Protein AF-A0A9E4XFV3-F1 (afdb_monomer_lite)

pLDDT: mean 87.31, std 7.91, range [48.84, 96.0]

Sequence (113 aa):
MLDGDQIDRMGRPGINTIFIPDAFKNAFNEGEPEDDVEDFSVFLGALSGLLLPDILTVDTASTAGFLNGRQMADDVIDISLQVITGDPSAGDCVDANDVAFPGVFPYLASPHS

Secondary structure (DSSP, 8-state):
-BTTB-----SSTTIIIIIS-GGGHHHHHHS-GGGHHHHHHHHHGGGHHHH-S------TT----TTSS--TT--HHHHHHHHHH--TT---S--S-SSPPPSSSS-SPPPP-

Structure (mmCIF, N/CA/C/O backbone):
data_AF-A0A9E4XFV3-F1
#
_entry.id   AF-A0A9E4XFV3-F1
#
loop_
_atom_site.group_PDB
_atom_site.id
_atom_site.type_symbol
_atom_site.label_atom_id
_atom_site.label_alt_id
_atom_site.label_comp_id
_atom_site.label_asym_id
_atom_site.label_entity_id
_atom_site.label_seq_id
_atom_site.pdbx_PDB_ins_code
_atom_site.Cartn_x
_atom_site.Cartn_y
_atom_site.Cartn_z
_atom_site.occupancy
_atom_site.B_iso_or_equiv
_atom_site.auth_seq_id
_atom_site.auth_comp_id
_atom_site.auth_asym_id
_atom_site.auth_atom_id
_atom_site.pdbx_PDB_model_num
ATOM 1 N N . MET A 1 1 ? 12.579 -8.596 16.933 1.00 52.00 1 MET A N 1
ATOM 2 C CA . MET A 1 1 ? 12.347 -9.395 18.150 1.00 52.00 1 MET A CA 1
ATOM 3 C C . MET A 1 1 ? 13.580 -9.286 19.031 1.00 52.00 1 MET A C 1
ATOM 5 O O . MET A 1 1 ? 14.611 -9.851 18.689 1.00 52.00 1 MET A O 1
ATOM 9 N N . LEU A 1 2 ? 13.501 -8.497 20.098 1.00 48.84 2 LEU A N 1
ATOM 10 C CA . LEU A 1 2 ? 14.372 -8.643 21.265 1.00 48.84 2 LEU A CA 1
ATOM 11 C C . LEU A 1 2 ? 13.557 -9.502 22.235 1.00 48.84 2 LEU A C 1
ATOM 13 O O . LEU A 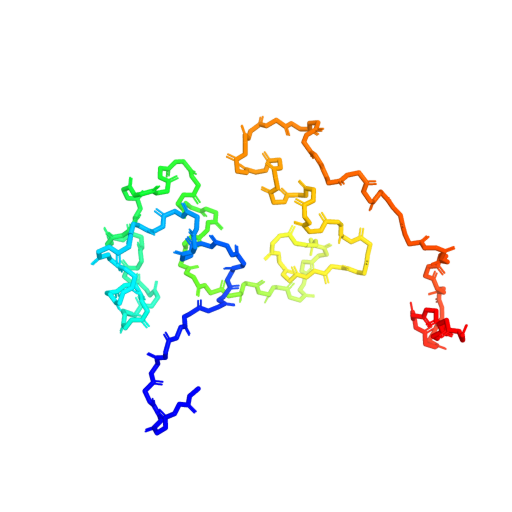1 2 ? 12.399 -9.191 22.471 1.00 48.84 2 LEU A O 1
ATOM 17 N N . ASP A 1 3 ? 14.106 -10.630 22.670 1.00 70.81 3 ASP A N 1
ATOM 18 C CA . ASP A 1 3 ? 13.523 -11.509 23.698 1.00 70.81 3 ASP A CA 1
ATOM 19 C C . ASP A 1 3 ? 12.104 -12.077 23.455 1.00 70.81 3 ASP A C 1
ATOM 21 O O . ASP A 1 3 ? 11.489 -12.612 24.370 1.00 70.81 3 ASP A O 1
ATOM 25 N N . GLY A 1 4 ? 11.619 -12.076 22.207 1.00 67.31 4 GLY A N 1
ATOM 26 C CA . GLY A 1 4 ? 10.322 -12.665 21.834 1.00 67.31 4 GLY A CA 1
ATOM 27 C C . GLY A 1 4 ? 9.139 -11.700 21.909 1.00 67.31 4 GLY A C 1
ATOM 28 O O . GLY A 1 4 ? 8.058 -12.053 21.447 1.00 67.31 4 GLY A O 1
ATOM 29 N N . ASP A 1 5 ? 9.367 -10.476 22.382 1.00 69.56 5 ASP A N 1
ATOM 30 C CA . ASP A 1 5 ? 8.362 -9.421 22.385 1.00 69.56 5 ASP A CA 1
ATOM 31 C C . ASP A 1 5 ? 8.191 -8.833 20.975 1.00 69.56 5 ASP A C 1
ATOM 33 O O . ASP A 1 5 ? 9.157 -8.607 20.220 1.00 69.56 5 ASP A O 1
ATOM 37 N N . GLN A 1 6 ? 6.933 -8.605 20.604 1.00 70.38 6 GLN A N 1
ATOM 38 C CA . GLN A 1 6 ? 6.555 -7.960 19.355 1.00 70.38 6 GLN A CA 1
ATOM 39 C C . GLN A 1 6 ? 6.877 -6.466 19.449 1.00 70.38 6 GLN A C 1
ATOM 41 O O . GLN A 1 6 ? 6.293 -5.737 20.239 1.00 70.38 6 GLN A O 1
ATOM 46 N N . ILE A 1 7 ? 7.860 -6.017 18.666 1.00 70.31 7 ILE A N 1
ATOM 47 C CA . ILE A 1 7 ? 8.337 -4.621 18.689 1.00 70.31 7 ILE A CA 1
ATOM 48 C C . ILE A 1 7 ? 7.574 -3.763 17.677 1.00 70.31 7 ILE A C 1
ATOM 50 O O . ILE A 1 7 ? 7.322 -2.585 17.922 1.00 70.31 7 ILE A O 1
ATOM 54 N N . ASP A 1 8 ? 7.251 -4.343 16.523 1.00 75.50 8 ASP A N 1
ATOM 55 C CA . ASP A 1 8 ? 6.560 -3.665 15.434 1.00 75.50 8 ASP A CA 1
ATOM 56 C C . ASP A 1 8 ? 5.827 -4.686 14.568 1.00 75.50 8 ASP A C 1
ATOM 58 O O . ASP A 1 8 ? 6.306 -5.817 14.393 1.00 75.50 8 ASP A O 1
ATOM 62 N N . ARG A 1 9 ? 4.694 -4.265 14.007 1.00 79.81 9 ARG A N 1
ATOM 63 C CA . ARG A 1 9 ? 3.986 -5.008 12.964 1.00 79.81 9 ARG A CA 1
ATOM 64 C C . ARG A 1 9 ? 4.325 -4.377 11.618 1.00 79.81 9 ARG A C 1
ATOM 66 O O . ARG A 1 9 ? 4.335 -3.161 11.467 1.00 79.81 9 ARG A O 1
ATOM 73 N N . MET A 1 10 ? 4.728 -5.220 10.669 1.00 76.94 10 MET A N 1
ATOM 74 C CA . MET A 1 10 ? 5.244 -4.795 9.362 1.00 76.94 10 MET A CA 1
ATOM 75 C C . MET A 1 10 ? 4.537 -5.533 8.217 1.00 76.94 10 MET A C 1
ATOM 77 O O . MET A 1 10 ? 5.161 -5.849 7.201 1.00 76.94 10 MET A O 1
ATOM 81 N N . GLY A 1 11 ? 3.252 -5.866 8.387 1.00 80.81 11 GLY A N 1
ATOM 82 C CA . GLY A 1 11 ? 2.473 -6.559 7.357 1.00 80.81 11 GLY A CA 1
ATOM 83 C C . GLY A 1 11 ? 2.286 -5.698 6.107 1.00 80.81 11 GLY A C 1
ATOM 84 O O . GLY A 1 11 ? 2.357 -6.199 4.981 1.00 80.81 11 GLY A O 1
ATOM 85 N N . ARG A 1 12 ? 2.109 -4.390 6.300 1.00 82.62 12 ARG A N 1
ATOM 86 C CA . ARG A 1 12 ? 1.913 -3.390 5.255 1.00 82.62 12 ARG A CA 1
ATOM 87 C C . ARG A 1 12 ? 2.763 -2.146 5.530 1.00 82.62 12 ARG A C 1
ATOM 89 O O . ARG A 1 12 ? 2.704 -1.572 6.619 1.00 82.62 12 ARG A O 1
ATOM 96 N N . PRO A 1 13 ? 3.540 -1.683 4.538 1.00 73.62 13 PRO A N 1
ATOM 97 C CA . PRO A 1 13 ? 4.371 -0.498 4.702 1.00 73.62 13 PRO A CA 1
ATOM 98 C C . PRO A 1 13 ? 3.556 0.745 5.081 1.00 73.62 13 PRO A C 1
ATOM 100 O O . PRO A 1 13 ? 2.495 1.002 4.518 1.00 73.62 13 PRO A O 1
ATOM 103 N N . GLY A 1 14 ? 4.083 1.549 6.007 1.00 73.19 14 GLY A N 1
ATOM 104 C CA . GLY A 1 14 ? 3.598 2.906 6.274 1.00 73.19 14 GLY A CA 1
ATOM 105 C C . GLY A 1 14 ? 2.352 3.033 7.157 1.00 73.19 14 GLY A C 1
ATOM 106 O O . GLY A 1 14 ? 2.051 4.155 7.555 1.00 73.19 14 GLY A O 1
ATOM 107 N N . ILE A 1 15 ? 1.665 1.947 7.539 1.00 79.75 15 ILE A N 1
ATOM 108 C CA . ILE A 1 15 ? 0.450 2.042 8.376 1.00 79.75 15 ILE A CA 1
ATOM 109 C C . ILE A 1 15 ? 0.751 2.687 9.729 1.00 79.75 15 ILE A C 1
ATOM 111 O O . ILE A 1 15 ? 0.228 3.760 10.041 1.00 79.75 15 ILE A O 1
ATOM 115 N N . ASN A 1 16 ? 1.637 2.055 10.503 1.00 74.88 16 ASN A N 1
ATOM 116 C CA . ASN A 1 16 ? 1.987 2.490 11.853 1.00 74.88 16 ASN A CA 1
ATOM 117 C C . ASN A 1 16 ? 2.618 3.896 11.870 1.00 74.88 16 ASN A C 1
ATOM 119 O O . ASN A 1 16 ? 2.453 4.672 12.805 1.00 74.88 16 ASN A O 1
ATOM 123 N N . THR A 1 17 ? 3.346 4.260 10.812 1.00 78.44 17 THR A N 1
ATOM 124 C CA . THR A 1 17 ? 4.059 5.542 10.754 1.00 78.44 17 THR A CA 1
ATOM 125 C C . THR A 1 17 ? 3.170 6.709 10.328 1.00 78.44 17 THR A C 1
ATOM 127 O O . THR A 1 17 ? 3.368 7.815 10.826 1.00 78.44 17 THR A O 1
ATOM 130 N N . ILE A 1 18 ? 2.231 6.487 9.403 1.00 82.44 18 ILE A N 1
ATOM 131 C CA . ILE A 1 18 ? 1.473 7.562 8.741 1.00 82.44 18 ILE A CA 1
ATOM 132 C C . ILE A 1 18 ? 0.103 7.760 9.388 1.00 82.44 18 ILE A C 1
ATOM 134 O O . ILE A 1 18 ? -0.333 8.897 9.559 1.00 82.44 18 ILE A O 1
ATOM 138 N N . PHE A 1 19 ? -0.576 6.665 9.736 1.00 88.38 19 PHE A N 1
ATOM 139 C CA . PHE A 1 19 ? -1.980 6.708 10.142 1.00 88.38 19 PHE A CA 1
ATOM 140 C C . PHE A 1 19 ? -2.171 6.579 11.647 1.00 88.38 19 PHE A C 1
ATOM 142 O O . PHE A 1 19 ? -3.096 7.176 12.192 1.00 88.38 19 PHE A O 1
ATOM 149 N N . ILE A 1 20 ? -1.307 5.827 12.329 1.00 92.06 20 ILE A N 1
ATOM 150 C CA . ILE A 1 20 ? -1.443 5.591 13.767 1.00 92.06 20 ILE A CA 1
ATOM 151 C C . ILE A 1 20 ? -0.808 6.755 14.544 1.00 92.06 20 ILE A C 1
ATOM 153 O O . ILE A 1 20 ? 0.398 6.994 14.419 1.00 92.06 20 ILE A O 1
ATOM 157 N N . PRO A 1 21 ? -1.578 7.500 15.362 1.00 93.44 21 PRO A N 1
ATOM 158 C CA . PRO A 1 21 ? -1.013 8.584 16.158 1.00 93.44 21 PRO A CA 1
ATOM 159 C C . PRO A 1 21 ? 0.003 8.056 17.176 1.00 93.44 21 PRO A C 1
ATOM 161 O O . PRO A 1 21 ? -0.168 6.962 17.710 1.00 93.44 21 PRO A O 1
ATOM 164 N N . ASP A 1 22 ? 1.012 8.863 17.521 1.00 91.81 22 ASP A N 1
ATOM 165 C CA . ASP A 1 22 ? 2.120 8.454 18.404 1.00 91.81 22 ASP A CA 1
ATOM 166 C C . ASP A 1 22 ? 1.666 7.802 19.719 1.00 91.81 22 ASP A C 1
ATOM 168 O O . ASP A 1 22 ? 2.267 6.830 20.169 1.00 91.81 22 ASP A O 1
ATOM 172 N N . ALA A 1 23 ? 0.574 8.296 20.311 1.00 94.06 23 ALA A N 1
ATOM 173 C CA . ALA A 1 23 ? 0.013 7.767 21.555 1.00 94.06 23 ALA A CA 1
ATOM 174 C C . ALA A 1 23 ? -0.520 6.325 21.443 1.00 94.06 23 ALA A C 1
ATOM 176 O O . ALA A 1 23 ? -0.675 5.660 22.464 1.00 94.06 23 ALA A O 1
ATOM 177 N N . PHE A 1 24 ? -0.798 5.849 20.228 1.00 93.44 24 PHE A N 1
ATOM 178 C CA . PHE A 1 24 ? -1.396 4.543 19.953 1.00 93.44 24 PHE A CA 1
ATOM 179 C C . PHE A 1 24 ? -0.428 3.563 19.281 1.00 93.44 24 PHE A C 1
ATOM 181 O O . PHE A 1 24 ? -0.794 2.409 19.091 1.00 93.44 24 PHE A O 1
ATOM 188 N N . LYS A 1 25 ? 0.810 3.971 18.970 1.00 90.25 25 LYS A N 1
ATOM 189 C CA . LYS A 1 25 ? 1.794 3.107 18.291 1.00 90.25 25 LYS A CA 1
ATOM 190 C C . LYS A 1 25 ? 2.132 1.847 19.079 1.00 90.25 25 LYS A C 1
ATOM 192 O O . LYS A 1 25 ? 2.205 0.778 18.494 1.00 90.25 25 LYS A O 1
ATOM 197 N N . ASN A 1 26 ? 2.287 1.949 20.400 1.00 90.31 26 ASN A N 1
ATOM 198 C CA . ASN A 1 26 ? 2.542 0.768 21.232 1.00 90.31 26 ASN A CA 1
ATOM 199 C C . ASN A 1 26 ? 1.330 -0.169 21.249 1.00 90.31 26 ASN A C 1
ATOM 201 O O . ASN A 1 26 ? 1.495 -1.365 21.064 1.00 90.31 26 ASN A O 1
ATOM 205 N N . ALA A 1 27 ? 0.115 0.377 21.392 1.00 91.88 27 ALA A N 1
ATOM 206 C CA . ALA A 1 27 ? -1.111 -0.421 21.364 1.00 91.88 27 ALA A CA 1
ATOM 207 C C . ALA A 1 27 ? -1.292 -1.127 20.012 1.00 91.88 27 ALA A C 1
ATOM 209 O O . ALA A 1 27 ? -1.626 -2.304 19.976 1.00 91.88 27 ALA A O 1
ATOM 210 N N . PHE A 1 28 ? -1.007 -0.433 18.907 1.00 91.56 28 PHE A N 1
ATOM 211 C CA . PHE A 1 28 ? -0.994 -1.032 17.577 1.00 91.56 28 PHE A CA 1
ATOM 212 C C . PHE A 1 28 ? 0.081 -2.118 17.475 1.00 91.56 28 PHE A C 1
ATOM 214 O O . PHE A 1 28 ? -0.195 -3.208 17.003 1.00 91.56 28 PHE A O 1
ATOM 221 N N . ASN A 1 29 ? 1.301 -1.867 17.948 1.00 89.12 29 ASN A N 1
ATOM 222 C CA . ASN A 1 29 ? 2.399 -2.826 17.836 1.00 89.12 29 ASN A CA 1
ATOM 223 C C . ASN A 1 29 ? 2.224 -4.068 18.711 1.00 89.12 29 ASN A C 1
ATOM 225 O O . ASN A 1 29 ? 2.724 -5.123 18.333 1.00 89.12 29 ASN A O 1
ATOM 229 N N . GLU A 1 30 ? 1.535 -3.957 19.843 1.00 89.44 30 GLU A N 1
ATOM 230 C CA . GLU A 1 30 ? 1.304 -5.049 20.797 1.00 89.44 30 GLU A CA 1
ATOM 231 C C . GLU A 1 30 ? -0.016 -5.801 20.545 1.00 89.44 30 GLU A C 1
ATOM 233 O O . GLU A 1 30 ? -0.181 -6.909 21.050 1.00 89.44 30 GLU A O 1
ATOM 238 N N . GLY A 1 31 ? -0.946 -5.222 19.778 1.00 89.25 31 GLY A N 1
ATOM 239 C CA . GLY A 1 31 ? -2.262 -5.798 19.495 1.00 89.25 31 GLY A CA 1
ATOM 240 C C . GLY A 1 31 ? -2.251 -6.947 18.481 1.00 89.25 31 GLY A C 1
ATOM 241 O O . GLY A 1 31 ? -1.371 -7.053 17.614 1.00 89.25 31 GLY A O 1
ATOM 242 N N . GLU A 1 32 ? -3.281 -7.789 18.553 1.00 90.81 32 GLU A N 1
ATOM 243 C CA . GLU A 1 32 ? -3.512 -8.865 17.589 1.00 90.81 32 GLU A CA 1
ATOM 244 C C . GLU A 1 32 ? -4.058 -8.287 16.271 1.00 90.81 32 GLU A C 1
ATOM 246 O O . GLU A 1 32 ? -4.983 -7.474 16.296 1.00 90.81 32 GLU A O 1
ATOM 251 N N . PRO A 1 33 ? -3.525 -8.678 15.096 1.00 91.12 33 PRO A N 1
ATOM 252 C CA . PRO A 1 33 ? -3.991 -8.133 13.820 1.00 91.12 33 PRO A CA 1
ATOM 253 C C . PRO A 1 33 ? -5.489 -8.321 13.559 1.00 91.12 33 PRO A C 1
ATOM 255 O O . PRO A 1 33 ? -6.084 -7.521 12.847 1.00 91.12 33 PRO A O 1
ATOM 258 N N . GLU A 1 34 ? -6.115 -9.364 14.113 1.00 92.50 34 GLU A N 1
ATOM 259 C CA . GLU A 1 34 ? -7.553 -9.608 13.932 1.00 92.50 34 GLU A CA 1
ATOM 260 C C . GLU A 1 34 ? -8.445 -8.496 14.507 1.00 92.50 34 GLU A C 1
ATOM 262 O O . GLU A 1 34 ? -9.510 -8.233 13.944 1.00 92.50 34 GLU A O 1
ATOM 267 N N . ASP A 1 35 ? -7.968 -7.786 15.532 1.00 94.69 35 ASP A N 1
ATOM 268 C CA . ASP A 1 35 ? -8.696 -6.706 16.205 1.00 94.69 35 ASP A CA 1
ATOM 269 C C . ASP A 1 35 ? -8.482 -5.336 15.531 1.00 94.69 35 ASP A C 1
ATOM 271 O O . ASP A 1 35 ? -9.152 -4.353 15.849 1.00 94.69 35 ASP A O 1
ATOM 275 N N . ASP A 1 36 ? -7.600 -5.247 14.529 1.00 94.06 36 ASP A N 1
ATOM 276 C CA . ASP A 1 36 ? -7.181 -3.972 13.938 1.00 94.06 36 ASP A CA 1
ATOM 277 C C . ASP A 1 36 ? -8.334 -3.129 13.398 1.00 94.06 36 ASP A C 1
ATOM 279 O O . ASP A 1 36 ? -8.359 -1.902 13.531 1.00 94.06 36 ASP A O 1
ATOM 283 N N . VAL A 1 37 ? -9.283 -3.790 12.735 1.00 94.50 37 VAL A N 1
ATOM 284 C CA . VAL A 1 37 ? -10.444 -3.122 12.142 1.00 94.50 37 VAL A CA 1
ATOM 285 C C . VAL A 1 37 ? -11.324 -2.519 13.235 1.00 94.50 37 VAL A C 1
ATOM 287 O O . VAL A 1 37 ? -11.861 -1.427 13.043 1.00 94.50 37 VAL A O 1
ATOM 290 N N . GLU A 1 38 ? -11.461 -3.200 14.370 1.00 96.00 38 GLU A N 1
ATOM 291 C CA . GLU A 1 38 ? -12.218 -2.698 15.515 1.00 96.00 38 GLU A CA 1
ATOM 292 C C . GLU A 1 38 ? -11.492 -1.515 16.166 1.00 96.00 38 GLU A C 1
ATOM 294 O O . GLU A 1 38 ? -12.083 -0.444 16.328 1.00 96.00 38 GLU A O 1
ATOM 299 N N . ASP A 1 39 ? -10.196 -1.667 16.432 1.00 94.81 39 ASP A N 1
ATOM 300 C CA . ASP A 1 39 ? -9.441 -0.739 17.274 1.00 94.81 39 ASP A CA 1
ATOM 301 C C . ASP A 1 39 ? -8.911 0.498 16.534 1.00 94.81 39 ASP A C 1
ATOM 303 O O . ASP A 1 39 ? -8.825 1.590 17.108 1.00 94.81 39 ASP A O 1
ATOM 307 N N . PHE A 1 40 ? -8.560 0.369 15.249 1.00 94.75 40 PHE A N 1
ATOM 308 C CA . PHE A 1 40 ? -7.780 1.387 14.532 1.00 94.75 40 PHE A CA 1
ATOM 309 C C . PHE A 1 40 ? -8.423 1.906 13.241 1.00 94.75 40 PHE A C 1
ATOM 311 O O . PHE A 1 40 ? -7.922 2.878 12.666 1.00 94.75 40 PHE A O 1
ATOM 318 N N . SER A 1 41 ? -9.559 1.355 12.789 1.00 94.75 41 SER A N 1
ATOM 319 C CA . SER A 1 41 ? -10.237 1.829 11.563 1.00 94.75 41 SER A CA 1
ATOM 320 C C . SER A 1 41 ? -10.599 3.319 11.599 1.00 94.75 41 SER A C 1
ATOM 322 O O . SER A 1 41 ? -10.599 3.977 10.554 1.00 94.75 41 SER A O 1
ATOM 324 N N . VAL A 1 42 ? -10.823 3.880 12.793 1.00 94.19 42 VAL A N 1
ATOM 325 C CA . VAL A 1 42 ? -11.093 5.310 13.008 1.00 94.19 42 VAL A CA 1
ATOM 326 C C . VAL A 1 42 ? -9.974 6.218 12.485 1.00 94.19 42 VAL A C 1
ATOM 328 O O . VAL A 1 42 ? -10.255 7.324 12.025 1.00 94.19 42 VAL A O 1
ATOM 331 N N . PHE A 1 43 ? -8.721 5.755 12.501 1.00 93.12 43 PHE A N 1
ATOM 332 C CA . PHE A 1 43 ? -7.573 6.532 12.031 1.00 93.12 43 PHE A CA 1
ATOM 333 C C . PHE A 1 43 ? -7.353 6.421 10.516 1.00 93.12 43 PHE A C 1
ATOM 335 O O . PHE A 1 43 ? -6.754 7.308 9.914 1.00 93.12 43 PHE A O 1
ATOM 342 N N . LEU A 1 44 ? -7.856 5.352 9.890 1.00 91.31 44 LEU A N 1
ATOM 343 C CA . LEU A 1 44 ? -7.652 5.062 8.467 1.00 91.31 44 LEU A CA 1
ATOM 344 C C . LEU A 1 44 ? -8.847 5.455 7.586 1.00 91.31 44 LEU A C 1
ATOM 346 O O . LEU A 1 44 ? -8.700 5.632 6.374 1.00 91.31 44 LEU A O 1
ATOM 350 N N . GLY A 1 45 ? -10.045 5.571 8.163 1.00 90.69 45 GLY A N 1
ATOM 351 C CA . GLY A 1 45 ? -11.259 5.930 7.434 1.00 90.69 45 GLY A CA 1
ATOM 352 C C . GLY A 1 45 ? -11.532 4.980 6.264 1.00 90.69 45 GLY A C 1
ATOM 353 O O . GLY A 1 45 ? -11.649 3.766 6.444 1.00 90.69 45 GLY A O 1
ATOM 354 N N . ALA A 1 46 ? -11.619 5.528 5.048 1.00 89.25 46 ALA A N 1
ATOM 355 C CA . ALA A 1 46 ? -11.913 4.763 3.832 1.00 89.25 46 ALA A CA 1
ATOM 356 C C . ALA A 1 46 ? -10.827 3.733 3.466 1.00 89.25 46 ALA A C 1
ATOM 358 O O . ALA A 1 46 ? -11.117 2.774 2.756 1.00 89.25 46 ALA A O 1
ATOM 359 N N . LEU A 1 47 ? -9.598 3.903 3.965 1.00 88.88 47 LEU A N 1
ATOM 360 C CA . LEU A 1 47 ? -8.487 2.989 3.695 1.00 88.88 47 LEU A CA 1
ATOM 361 C C . LEU A 1 47 ? -8.480 1.763 4.618 1.00 88.88 47 LEU A C 1
ATOM 363 O O . LEU A 1 47 ? -7.713 0.833 4.380 1.00 88.88 47 LEU A O 1
ATOM 367 N N . SER A 1 48 ? -9.336 1.726 5.645 1.00 91.94 48 SER A N 1
ATOM 368 C CA . SER A 1 48 ? -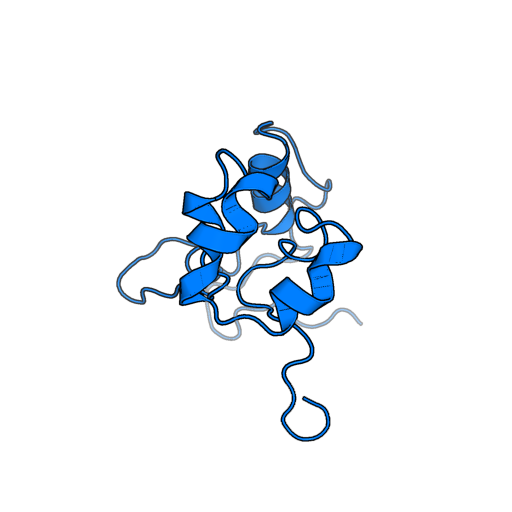9.384 0.635 6.632 1.00 91.94 48 SER A CA 1
ATOM 369 C C . SER A 1 48 ? -9.555 -0.744 5.989 1.00 91.94 48 SER A C 1
ATOM 371 O O . SER A 1 48 ? -8.770 -1.637 6.271 1.00 91.94 48 SER A O 1
ATOM 373 N N . GLY A 1 49 ? -10.499 -0.910 5.058 1.00 89.06 49 GLY A N 1
ATOM 374 C CA . GLY A 1 49 ? -10.725 -2.193 4.376 1.00 89.06 49 GLY A CA 1
ATOM 375 C C . GLY A 1 49 ? -9.616 -2.608 3.402 1.00 89.06 49 GLY A C 1
ATOM 376 O O . GLY A 1 49 ? -9.605 -3.746 2.940 1.00 89.06 49 GLY A O 1
ATOM 377 N N . LEU A 1 50 ? -8.702 -1.693 3.067 1.00 87.06 50 LEU A N 1
ATOM 378 C CA . LEU A 1 50 ? -7.547 -1.978 2.221 1.00 87.06 50 LEU A CA 1
ATOM 379 C C . LEU A 1 50 ? -6.300 -2.289 3.048 1.00 87.06 50 LEU A C 1
ATOM 381 O O . LEU A 1 50 ? -5.492 -3.114 2.632 1.00 87.06 50 LEU A O 1
ATOM 385 N N .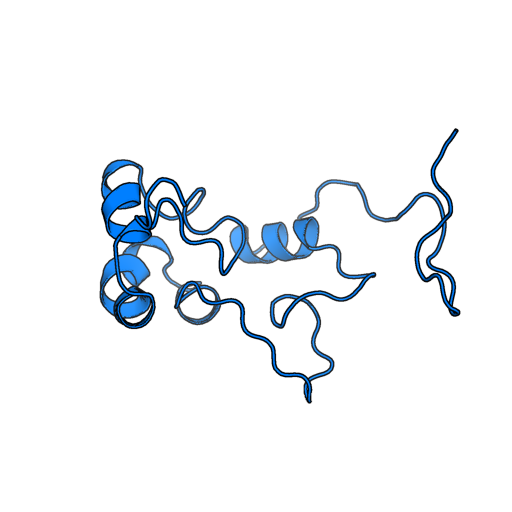 LEU A 1 51 ? -6.123 -1.590 4.168 1.00 87.94 51 LEU A N 1
ATOM 386 C CA . LEU A 1 51 ? -4.893 -1.580 4.952 1.00 87.94 51 LEU A CA 1
ATOM 387 C C . LEU A 1 51 ? -4.990 -2.394 6.250 1.00 87.94 51 LEU A C 1
ATOM 389 O O . LEU A 1 51 ? -3.953 -2.730 6.799 1.00 87.94 51 LEU A O 1
ATOM 393 N N . LEU A 1 52 ? -6.185 -2.749 6.726 1.00 91.38 52 LEU A N 1
ATOM 394 C CA . LEU A 1 52 ? -6.371 -3.585 7.916 1.00 91.38 52 LEU A CA 1
ATOM 395 C C . LEU A 1 52 ? -6.989 -4.944 7.533 1.00 91.38 52 LEU A C 1
ATOM 397 O O . LEU A 1 52 ? -7.801 -5.000 6.604 1.00 91.38 52 LEU A O 1
ATOM 401 N N . PRO A 1 53 ? -6.639 -6.040 8.228 1.00 91.88 53 PRO A N 1
ATOM 402 C CA . PRO A 1 53 ? -5.626 -6.118 9.285 1.00 91.88 53 PRO A CA 1
ATOM 403 C C . PRO A 1 53 ? -4.205 -5.904 8.737 1.00 91.88 53 PRO A C 1
ATOM 405 O O . PRO A 1 53 ? -3.972 -6.081 7.533 1.00 91.88 53 PRO A O 1
ATOM 408 N N . ASP A 1 54 ? -3.257 -5.523 9.598 1.00 88.69 54 ASP A N 1
ATOM 409 C CA . ASP A 1 54 ? -1.845 -5.344 9.232 1.00 88.69 54 ASP A CA 1
ATOM 410 C C . ASP A 1 54 ? -1.143 -6.696 9.011 1.00 88.69 54 ASP A C 1
ATOM 412 O O . ASP A 1 54 ? -0.251 -7.130 9.739 1.00 88.69 54 ASP A O 1
ATOM 416 N N . ILE A 1 55 ? -1.591 -7.398 7.972 1.00 86.81 55 ILE A N 1
ATOM 417 C CA . ILE A 1 55 ? -1.103 -8.698 7.534 1.00 86.81 55 ILE A CA 1
ATOM 418 C C . ILE A 1 55 ? -0.745 -8.593 6.056 1.00 86.81 55 ILE A C 1
ATOM 420 O O . ILE A 1 55 ? -1.557 -8.171 5.221 1.00 86.81 55 ILE A O 1
ATOM 424 N N . LEU A 1 56 ? 0.464 -9.047 5.716 1.00 84.06 56 LEU A N 1
ATOM 425 C CA . LEU A 1 56 ? 0.865 -9.202 4.325 1.00 84.06 56 LEU A CA 1
ATOM 426 C C . LEU A 1 56 ? -0.028 -10.256 3.662 1.00 84.06 56 LEU A C 1
ATOM 428 O O . LEU A 1 56 ? 0.054 -11.445 3.967 1.00 84.06 56 LEU A O 1
ATOM 432 N N . THR A 1 57 ? -0.879 -9.815 2.742 1.00 83.06 57 THR A N 1
ATOM 433 C CA . THR A 1 57 ? -1.754 -10.711 1.987 1.00 83.06 57 THR A CA 1
ATOM 434 C C . THR A 1 57 ? -1.000 -11.236 0.771 1.00 83.06 57 THR A C 1
ATOM 436 O O . THR A 1 57 ? -0.483 -10.452 -0.023 1.00 83.06 57 THR A O 1
ATOM 439 N N . VAL A 1 58 ? -0.921 -12.561 0.636 1.00 86.12 58 VAL A N 1
ATOM 440 C CA . VAL A 1 58 ? -0.343 -13.219 -0.542 1.00 86.12 58 VAL A CA 1
ATOM 441 C C . VAL A 1 58 ? -1.268 -14.339 -0.995 1.00 86.12 58 VAL A C 1
ATOM 443 O O . VAL A 1 58 ? -1.354 -15.395 -0.374 1.00 86.12 58 VAL A O 1
ATOM 446 N N . ASP A 1 59 ? -1.926 -14.107 -2.117 1.00 89.31 59 ASP A N 1
ATOM 447 C CA . ASP A 1 59 ? -2.632 -15.097 -2.908 1.00 89.31 59 ASP A CA 1
ATOM 448 C C . ASP A 1 59 ? -1.770 -15.452 -4.121 1.00 89.31 59 ASP A C 1
ATOM 450 O O . ASP A 1 59 ? -1.581 -14.642 -5.030 1.00 89.31 59 ASP A O 1
ATOM 454 N N . THR A 1 60 ? -1.240 -16.674 -4.132 1.00 88.75 60 THR A N 1
ATOM 455 C CA . THR A 1 60 ? -0.370 -17.182 -5.201 1.00 88.75 60 THR A CA 1
ATOM 456 C C . THR A 1 60 ? -1.130 -17.572 -6.469 1.00 88.75 60 THR A C 1
ATOM 458 O O . THR A 1 60 ? -0.499 -17.810 -7.500 1.00 88.75 60 THR A O 1
ATOM 461 N N . ALA A 1 61 ? -2.464 -17.638 -6.420 1.00 92.44 61 ALA A N 1
ATOM 462 C CA . ALA A 1 61 ? -3.311 -17.817 -7.596 1.00 92.44 61 ALA A CA 1
ATOM 463 C C . ALA A 1 61 ? -3.657 -16.479 -8.271 1.00 92.44 61 ALA A C 1
ATOM 465 O O . ALA A 1 61 ? -4.052 -16.461 -9.439 1.00 92.44 61 ALA A O 1
ATOM 466 N N . SER A 1 62 ? -3.493 -15.364 -7.556 1.00 89.12 62 SER A N 1
ATOM 467 C CA . SER A 1 62 ? -3.700 -14.020 -8.079 1.00 89.12 62 SER A CA 1
ATOM 468 C C . SER A 1 62 ? -2.420 -13.483 -8.714 1.00 89.12 62 SER A C 1
ATOM 470 O O . SER A 1 62 ? -1.354 -13.464 -8.105 1.00 89.12 62 SER A O 1
ATOM 472 N N . THR A 1 63 ? -2.529 -12.984 -9.944 1.00 85.06 63 THR A N 1
ATOM 473 C CA . THR A 1 63 ? -1.440 -12.255 -10.611 1.00 85.06 63 THR A CA 1
ATOM 474 C C . THR A 1 63 ? -1.421 -10.773 -10.236 1.00 85.06 63 THR A C 1
ATOM 476 O O . THR A 1 63 ? -0.745 -9.994 -10.905 1.00 85.06 63 THR A O 1
ATOM 479 N N . ALA A 1 64 ? -2.196 -10.348 -9.233 1.00 84.81 64 ALA A N 1
ATOM 480 C CA . ALA A 1 64 ? -2.142 -8.980 -8.732 1.00 84.81 64 ALA A CA 1
ATOM 481 C C . ALA A 1 64 ? -0.759 -8.698 -8.126 1.00 84.81 64 ALA A C 1
ATOM 483 O O . ALA A 1 64 ? -0.196 -9.553 -7.441 1.00 84.81 64 ALA A O 1
ATOM 484 N N . GLY A 1 65 ? -0.213 -7.515 -8.404 1.00 86.69 65 GLY A N 1
ATOM 485 C CA . GLY A 1 65 ? 0.969 -6.999 -7.721 1.00 86.69 65 GLY A CA 1
ATOM 486 C C . GLY A 1 65 ? 0.624 -6.468 -6.336 1.00 86.69 65 GLY A C 1
ATOM 487 O O . GLY A 1 65 ? -0.349 -6.902 -5.717 1.00 86.69 65 GLY A O 1
ATOM 488 N N . PHE A 1 66 ? 1.402 -5.512 -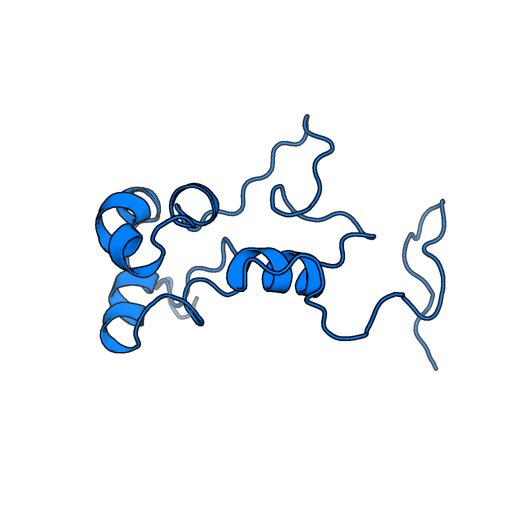5.849 1.00 86.94 66 PHE A N 1
ATOM 489 C CA . PHE A 1 66 ? 1.096 -4.777 -4.626 1.00 86.94 66 PHE A CA 1
ATOM 490 C C . PHE A 1 66 ?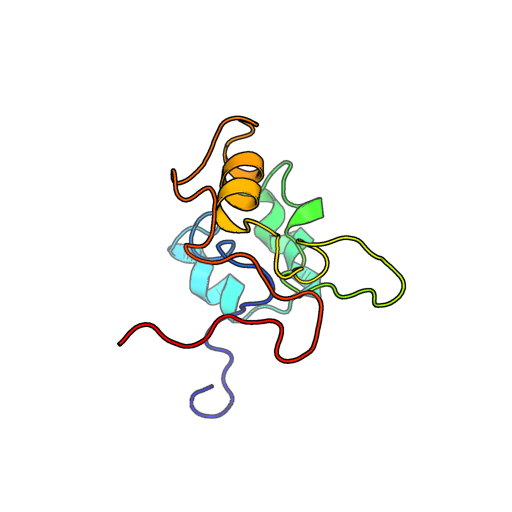 -0.374 -4.316 -4.629 1.00 86.94 66 PHE A C 1
ATOM 492 O O . PHE A 1 66 ? -0.857 -3.747 -5.603 1.00 86.94 66 PHE A O 1
ATOM 499 N N . LEU A 1 67 ? -1.185 -4.600 -3.608 1.00 84.50 67 LEU A N 1
ATOM 500 C CA . LEU A 1 67 ? -0.873 -5.028 -2.235 1.00 84.50 67 LEU A CA 1
ATOM 501 C C . LEU A 1 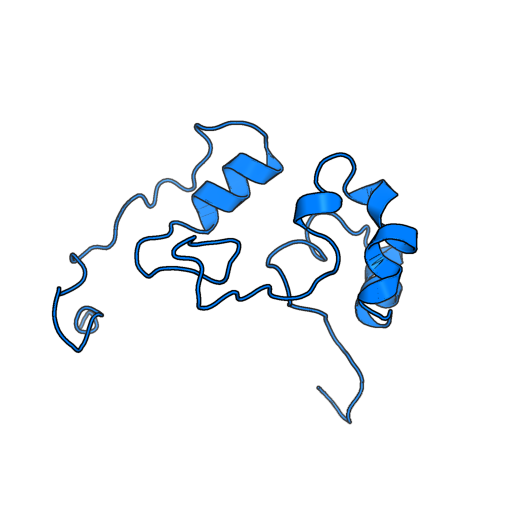67 ? -0.874 -6.556 -1.982 1.00 84.50 67 LEU A C 1
ATOM 503 O O . LEU A 1 67 ? -0.760 -6.981 -0.833 1.00 84.50 67 LEU A O 1
ATOM 507 N N . ASN A 1 68 ? -0.995 -7.388 -3.022 1.00 85.94 68 ASN A N 1
ATOM 508 C CA . ASN A 1 68 ? -0.897 -8.851 -2.949 1.00 85.94 68 ASN A CA 1
ATOM 509 C C . ASN A 1 68 ? 0.571 -9.322 -3.060 1.00 85.94 68 ASN A C 1
ATOM 511 O O . ASN A 1 68 ? 0.965 -10.004 -4.007 1.00 85.94 68 ASN A O 1
ATOM 515 N N . GLY A 1 69 ? 1.420 -8.891 -2.126 1.00 84.06 69 GLY A N 1
ATOM 516 C CA . GLY A 1 69 ? 2.877 -8.964 -2.278 1.00 84.06 69 GLY A CA 1
ATOM 517 C C . GLY A 1 69 ? 3.417 -7.802 -3.119 1.00 84.06 69 GLY A C 1
ATOM 518 O O . GLY A 1 69 ? 2.989 -6.670 -2.928 1.00 84.06 69 GLY A O 1
ATOM 519 N N . ARG A 1 70 ? 4.392 -8.053 -4.004 1.00 88.00 70 ARG A N 1
ATOM 520 C CA . ARG A 1 70 ? 4.857 -7.091 -5.025 1.00 88.00 70 ARG A CA 1
ATOM 521 C C . ARG A 1 70 ? 5.498 -7.812 -6.212 1.00 88.00 70 ARG A C 1
ATOM 523 O O . ARG A 1 70 ? 6.225 -8.790 -6.018 1.00 88.00 70 ARG A O 1
ATOM 530 N N . GLN A 1 71 ? 5.267 -7.319 -7.420 1.00 87.00 71 GLN A N 1
ATOM 531 C CA . GLN A 1 71 ? 6.006 -7.689 -8.624 1.00 87.00 71 GLN A CA 1
ATOM 532 C C . GLN A 1 71 ? 7.294 -6.871 -8.729 1.00 87.00 71 GLN A C 1
ATOM 534 O O . GLN A 1 71 ? 7.470 -5.861 -8.055 1.00 87.00 71 GLN A O 1
ATOM 539 N N . MET A 1 72 ? 8.218 -7.305 -9.590 1.00 87.06 72 MET A N 1
ATOM 540 C CA . MET A 1 72 ? 9.482 -6.582 -9.792 1.00 87.06 72 MET A CA 1
ATOM 541 C C . MET A 1 72 ? 9.268 -5.190 -10.393 1.00 87.06 72 MET A C 1
ATOM 543 O O . MET A 1 72 ? 10.032 -4.285 -10.092 1.00 87.06 72 MET A O 1
ATOM 547 N N . ALA A 1 73 ? 8.241 -5.039 -11.231 1.00 88.19 73 ALA A N 1
ATOM 548 C CA . ALA A 1 73 ? 7.909 -3.788 -11.905 1.00 88.19 73 ALA A CA 1
ATOM 549 C C . ALA A 1 73 ? 6.922 -2.907 -11.119 1.00 88.19 73 ALA A C 1
ATOM 551 O O . ALA A 1 73 ? 6.536 -1.861 -11.628 1.00 88.19 73 ALA A O 1
ATOM 552 N N . ASP A 1 74 ? 6.491 -3.324 -9.923 1.00 90.50 74 ASP A N 1
ATOM 553 C CA . ASP A 1 74 ? 5.593 -2.504 -9.112 1.00 90.50 74 ASP A CA 1
ATOM 554 C C . ASP A 1 74 ? 6.370 -1.331 -8.511 1.00 90.50 74 ASP A C 1
ATOM 556 O O . ASP A 1 74 ? 7.252 -1.529 -7.669 1.00 90.50 74 ASP A O 1
ATOM 560 N N . ASP A 1 75 ? 5.988 -0.114 -8.887 1.00 91.38 75 ASP A N 1
ATOM 561 C CA . ASP A 1 75 ? 6.420 1.091 -8.191 1.00 91.38 75 ASP A CA 1
ATOM 562 C C . ASP A 1 75 ? 5.601 1.269 -6.908 1.00 91.38 75 ASP A C 1
ATOM 564 O O . ASP A 1 75 ? 4.541 1.898 -6.867 1.00 91.38 75 ASP A O 1
ATOM 568 N N . VAL A 1 76 ? 6.060 0.617 -5.840 1.00 89.88 76 VAL A N 1
ATOM 569 C CA . VAL A 1 76 ? 5.341 0.598 -4.562 1.00 89.88 76 VAL A CA 1
ATOM 570 C C . VAL A 1 76 ? 5.221 1.984 -3.931 1.00 89.88 76 VAL A C 1
ATOM 572 O O . VAL A 1 76 ? 4.289 2.193 -3.153 1.00 89.88 76 VAL A O 1
ATOM 575 N N . ILE A 1 77 ? 6.136 2.912 -4.229 1.00 89.62 77 ILE A N 1
ATOM 576 C CA . ILE A 1 77 ? 6.106 4.261 -3.661 1.00 89.62 77 ILE A CA 1
ATOM 577 C C . ILE A 1 77 ? 5.021 5.073 -4.355 1.00 89.62 77 ILE A C 1
ATOM 579 O O . ILE A 1 77 ? 4.149 5.599 -3.661 1.00 89.62 77 ILE A O 1
ATOM 583 N N . ASP A 1 78 ? 4.992 5.073 -5.686 1.00 92.38 78 ASP A N 1
ATOM 584 C CA . ASP A 1 78 ? 3.942 5.731 -6.463 1.00 92.38 78 ASP A CA 1
ATOM 585 C C . ASP A 1 78 ? 2.561 5.162 -6.130 1.00 92.38 78 ASP A C 1
ATOM 587 O O . ASP A 1 78 ? 1.646 5.909 -5.779 1.00 92.38 78 ASP A O 1
ATOM 591 N N . ILE A 1 79 ? 2.412 3.830 -6.125 1.00 90.25 79 ILE A N 1
ATOM 592 C CA . ILE A 1 79 ? 1.141 3.182 -5.765 1.00 90.25 79 ILE A CA 1
ATOM 593 C C . ILE A 1 79 ? 0.701 3.600 -4.352 1.00 90.25 79 ILE A C 1
ATOM 595 O O . ILE A 1 79 ? -0.471 3.916 -4.133 1.00 90.25 79 ILE A O 1
ATOM 599 N N . SER A 1 80 ? 1.623 3.639 -3.383 1.00 88.56 80 SER A N 1
ATOM 600 C CA . SER A 1 80 ? 1.300 4.045 -2.009 1.00 88.56 80 SER A CA 1
ATOM 601 C C . SER A 1 80 ? 0.913 5.521 -1.926 1.00 88.56 80 SER A C 1
ATOM 603 O O . SER A 1 80 ? -0.080 5.854 -1.280 1.00 88.56 80 SER A O 1
ATOM 605 N N . LEU A 1 81 ? 1.649 6.412 -2.594 1.00 90.31 81 LEU A N 1
ATOM 606 C CA . LEU A 1 81 ? 1.349 7.843 -2.624 1.00 90.31 81 LEU A CA 1
ATOM 607 C C . LEU A 1 81 ? -0.022 8.105 -3.245 1.00 90.31 81 LEU A C 1
ATOM 609 O O . LEU A 1 81 ? -0.805 8.863 -2.674 1.00 90.31 81 LEU A O 1
ATOM 613 N N . GLN A 1 82 ? -0.357 7.435 -4.346 1.00 91.69 82 GLN A N 1
ATOM 614 C CA . GLN A 1 82 ? -1.664 7.557 -4.995 1.00 91.69 82 GLN A CA 1
ATOM 615 C C . GLN A 1 82 ? -2.801 7.085 -4.083 1.00 91.69 82 GLN A C 1
ATOM 617 O O . GLN A 1 82 ? -3.826 7.757 -3.974 1.00 91.69 82 GLN A O 1
ATOM 622 N N . VAL A 1 83 ? -2.620 5.967 -3.369 1.00 88.62 83 VAL A N 1
ATOM 623 C CA . VAL A 1 83 ? -3.617 5.454 -2.413 1.00 88.62 83 VAL A CA 1
ATOM 624 C C . VAL A 1 83 ? -3.811 6.408 -1.231 1.00 88.62 83 VAL A C 1
ATOM 626 O O . VAL A 1 83 ? -4.946 6.678 -0.842 1.00 88.62 83 VAL A O 1
ATOM 629 N N . ILE A 1 84 ? -2.722 6.921 -0.656 1.00 86.94 84 ILE A N 1
ATOM 630 C CA . ILE A 1 84 ? -2.765 7.761 0.551 1.00 86.94 84 ILE A CA 1
ATOM 631 C C . ILE A 1 84 ? -3.301 9.162 0.235 1.00 86.94 84 ILE A C 1
ATOM 633 O O . ILE A 1 84 ? -4.053 9.729 1.028 1.00 86.94 84 ILE A O 1
ATOM 637 N N . THR A 1 85 ? -2.919 9.734 -0.908 1.00 89.25 85 THR A N 1
ATOM 638 C CA . THR A 1 85 ? -3.328 11.092 -1.306 1.00 89.25 85 THR A CA 1
ATOM 639 C C . THR A 1 85 ? -4.660 11.123 -2.054 1.00 89.25 85 THR A C 1
ATOM 641 O O . THR A 1 85 ? -5.316 12.163 -2.088 1.00 89.25 85 THR A O 1
ATOM 644 N N . GLY A 1 86 ? -5.064 10.004 -2.663 1.00 89.75 86 GLY A N 1
ATOM 645 C CA . GLY A 1 86 ? -6.180 9.955 -3.605 1.00 89.75 86 GLY A CA 1
ATOM 646 C C . GLY A 1 86 ? -5.891 10.650 -4.942 1.00 89.75 86 GLY A C 1
ATOM 647 O O . GLY A 1 86 ? -6.816 10.817 -5.739 1.00 89.75 86 GLY A O 1
ATOM 648 N N . ASP A 1 87 ? -4.646 11.070 -5.194 1.00 94.69 87 ASP A N 1
ATOM 649 C CA . ASP A 1 87 ? -4.213 11.679 -6.451 1.00 94.69 87 ASP A CA 1
ATOM 650 C C . ASP A 1 87 ? -3.508 10.629 -7.323 1.00 94.69 87 ASP A C 1
ATOM 652 O O . ASP A 1 87 ? -2.409 10.199 -6.975 1.00 94.69 87 ASP A O 1
ATOM 656 N N . PRO A 1 88 ? -4.081 10.231 -8.474 1.00 93.31 88 PRO A N 1
ATOM 657 C CA . PRO A 1 88 ? -3.462 9.259 -9.377 1.00 93.31 88 PRO A CA 1
ATOM 658 C C . PRO A 1 88 ? -2.171 9.764 -10.042 1.00 93.31 88 PRO A C 1
ATOM 660 O O . PRO A 1 88 ? -1.510 8.996 -10.732 1.00 93.31 88 PRO A O 1
ATOM 663 N N . SER A 1 89 ? -1.829 11.044 -9.879 1.00 94.31 89 SER A N 1
ATOM 664 C CA . SER A 1 89 ? -0.616 11.662 -10.428 1.00 94.31 89 SER A CA 1
ATOM 665 C C . SER A 1 89 ? 0.510 11.774 -9.399 1.00 94.31 89 SER A C 1
ATOM 667 O O . SER A 1 89 ? 1.579 12.284 -9.732 1.00 94.31 89 SER A O 1
ATOM 669 N N . ALA A 1 90 ? 0.271 11.371 -8.147 1.00 95.25 90 ALA A N 1
ATOM 670 C CA . ALA A 1 90 ? 1.287 11.411 -7.108 1.00 95.25 90 ALA A CA 1
ATOM 671 C C . ALA A 1 90 ? 2.385 10.376 -7.391 1.00 95.25 90 ALA A C 1
ATOM 673 O O . ALA A 1 90 ? 2.086 9.217 -7.681 1.00 95.25 90 ALA A O 1
ATOM 674 N N . GLY A 1 91 ? 3.640 10.801 -7.256 1.00 94.69 91 GLY A N 1
ATOM 675 C CA . GLY A 1 91 ? 4.805 9.935 -7.378 1.00 94.69 91 GLY A CA 1
ATOM 676 C C . GLY A 1 91 ? 6.066 10.566 -6.798 1.00 94.69 91 GLY A C 1
ATOM 677 O O . GLY A 1 91 ? 6.055 11.742 -6.410 1.00 94.69 91 GLY A O 1
ATOM 678 N N . ASP A 1 92 ? 7.143 9.790 -6.702 1.00 93.75 92 ASP A N 1
ATOM 679 C CA . ASP A 1 92 ? 8.425 10.237 -6.130 1.00 93.75 92 ASP A CA 1
ATOM 680 C C . ASP A 1 92 ? 9.452 10.725 -7.170 1.00 93.75 92 ASP A C 1
ATOM 682 O O . ASP A 1 92 ? 10.537 11.187 -6.804 1.00 93.75 92 ASP A O 1
ATOM 686 N N . CYS A 1 93 ? 9.058 10.727 -8.449 1.00 93.31 93 CYS A N 1
ATOM 687 C CA . CYS A 1 93 ? 9.871 11.079 -9.618 1.00 93.31 93 CYS A CA 1
ATOM 688 C C . CYS A 1 93 ? 10.985 10.066 -9.954 1.00 93.31 93 CYS A C 1
ATOM 690 O O . CYS A 1 93 ? 11.965 10.444 -10.608 1.00 93.31 93 CYS A O 1
ATOM 692 N N . VAL A 1 94 ? 10.870 8.809 -9.512 1.00 92.69 94 VAL A N 1
ATOM 693 C CA . VAL A 1 94 ? 11.799 7.712 -9.826 1.00 92.69 94 VAL A CA 1
ATOM 694 C C . VAL A 1 94 ? 11.095 6.635 -10.661 1.00 92.69 94 VAL A C 1
ATOM 696 O O . VAL A 1 94 ? 10.977 5.478 -10.284 1.00 92.69 94 VAL A O 1
ATOM 699 N N . ASP A 1 95 ? 10.692 7.016 -11.872 1.00 89.56 95 ASP A N 1
ATOM 700 C CA . ASP A 1 95 ? 9.748 6.237 -12.690 1.00 89.56 95 ASP A CA 1
ATOM 701 C C . ASP A 1 95 ? 10.326 4.952 -13.335 1.00 89.56 95 ASP A C 1
ATOM 703 O O . ASP A 1 95 ? 9.612 4.216 -14.027 1.00 89.56 95 ASP A O 1
ATOM 707 N N . ALA A 1 96 ? 11.637 4.698 -13.222 1.00 89.56 96 ALA A N 1
ATOM 708 C CA . ALA A 1 96 ? 12.278 3.534 -13.837 1.00 89.56 96 ALA A CA 1
ATOM 709 C C . ALA A 1 96 ? 13.632 3.178 -13.215 1.00 89.56 96 ALA A C 1
ATOM 711 O O . ALA A 1 96 ? 14.393 4.036 -12.772 1.00 89.56 96 ALA A O 1
ATOM 712 N N . ASN A 1 97 ? 13.982 1.891 -13.293 1.00 87.62 97 ASN A N 1
ATOM 713 C CA . ASN A 1 97 ? 15.339 1.439 -13.008 1.00 87.62 97 ASN A CA 1
ATOM 714 C C . ASN A 1 97 ? 16.316 1.879 -14.111 1.00 87.62 97 ASN A C 1
ATOM 716 O O . ASN A 1 97 ? 15.961 1.902 -15.292 1.00 87.62 97 ASN A O 1
ATOM 720 N N . ASP A 1 98 ? 17.581 2.086 -13.741 1.00 90.19 98 ASP A N 1
ATOM 721 C CA . ASP A 1 98 ? 18.662 2.420 -14.679 1.00 90.19 98 ASP A CA 1
ATOM 722 C C . ASP A 1 98 ? 18.847 1.360 -15.785 1.00 90.19 98 ASP A C 1
ATOM 724 O O . ASP A 1 98 ? 19.280 1.661 -16.900 1.00 90.19 98 ASP A O 1
ATOM 728 N N . VAL A 1 99 ? 18.520 0.095 -15.485 1.00 90.25 99 VAL A N 1
ATOM 729 C CA . VAL A 1 99 ? 18.604 -1.045 -16.410 1.00 90.25 99 VAL A CA 1
ATOM 730 C C . VAL A 1 99 ? 17.304 -1.850 -16.375 1.00 90.25 99 VAL A C 1
ATOM 732 O O . VAL A 1 99 ? 16.833 -2.240 -15.311 1.00 90.25 99 VAL A O 1
ATOM 735 N N . ALA A 1 100 ? 16.732 -2.174 -17.535 1.00 90.00 100 ALA A N 1
ATOM 736 C CA . ALA A 1 100 ? 15.519 -2.995 -17.594 1.00 90.00 100 ALA A CA 1
ATOM 737 C C . ALA A 1 100 ? 15.722 -4.392 -16.968 1.00 90.00 100 ALA A C 1
ATOM 739 O O . ALA A 1 100 ? 16.781 -5.005 -17.128 1.00 90.00 100 ALA A O 1
ATOM 740 N N . PHE A 1 101 ? 14.690 -4.923 -16.302 1.00 91.25 101 PHE A N 1
ATOM 741 C CA . PHE A 1 101 ? 14.725 -6.277 -15.743 1.00 91.25 101 PHE A CA 1
ATOM 742 C C . PHE A 1 101 ? 14.909 -7.330 -16.851 1.00 91.25 101 PHE A C 1
ATOM 744 O O . PHE A 1 101 ? 14.130 -7.353 -17.811 1.00 91.25 101 PHE A O 1
ATOM 751 N N . PRO A 1 102 ? 15.911 -8.225 -16.748 1.00 91.44 102 PRO A N 1
ATOM 752 C CA . PRO A 1 102 ? 16.052 -9.346 -17.666 1.00 91.44 102 PRO A CA 1
ATOM 753 C C . PRO A 1 102 ? 14.810 -10.244 -17.661 1.00 91.44 102 PRO A C 1
ATOM 755 O O . PRO A 1 102 ? 14.261 -10.549 -16.610 1.00 91.44 102 PRO A O 1
ATOM 758 N N . GLY A 1 103 ? 14.406 -10.750 -18.830 1.00 90.94 103 GLY A N 1
ATOM 759 C CA . GLY A 1 103 ? 13.332 -11.751 -18.940 1.00 90.94 103 GLY A CA 1
ATOM 760 C C . GLY A 1 103 ? 13.755 -13.175 -18.549 1.00 90.94 103 GLY A C 1
ATOM 761 O O . GLY A 1 103 ? 12.970 -14.111 -18.679 1.00 90.94 103 GLY A O 1
ATOM 762 N N . VAL A 1 104 ? 15.006 -13.358 -18.117 1.00 91.50 104 VAL A N 1
ATOM 763 C CA . VAL A 1 104 ? 15.596 -14.644 -17.725 1.00 91.50 104 VAL A CA 1
ATOM 764 C C . VAL A 1 104 ? 16.358 -14.488 -16.417 1.00 91.50 104 VAL A C 1
ATOM 766 O O . VAL A 1 104 ? 16.856 -13.411 -16.105 1.00 91.50 104 VAL A O 1
ATOM 769 N N . PHE A 1 105 ? 16.478 -15.576 -15.660 1.00 91.06 105 PHE A N 1
ATOM 770 C CA . PHE A 1 105 ? 17.234 -15.571 -14.413 1.00 91.06 105 PHE A CA 1
ATOM 771 C C . PHE A 1 105 ? 18.739 -15.299 -14.657 1.00 91.06 105 PHE A C 1
ATOM 773 O O . PHE A 1 105 ? 19.313 -15.928 -15.552 1.00 91.06 105 PHE A O 1
ATOM 780 N N . PRO A 1 106 ? 19.406 -14.453 -13.843 1.00 91.56 106 PRO A N 1
ATOM 781 C CA . PRO A 1 106 ? 18.857 -13.666 -12.734 1.00 91.56 106 PRO A CA 1
ATOM 782 C C . PRO A 1 106 ? 18.066 -12.439 -13.221 1.00 91.56 106 PRO A C 1
ATOM 784 O O . PRO A 1 106 ? 18.529 -11.685 -14.068 1.00 91.56 106 PRO A O 1
ATOM 787 N N . TYR A 1 107 ? 16.880 -12.225 -12.644 1.00 90.62 107 TYR A N 1
ATOM 788 C CA . TYR A 1 107 ? 15.935 -11.178 -13.062 1.00 90.62 107 TYR A CA 1
ATOM 789 C C . TYR A 1 107 ? 16.298 -9.757 -12.588 1.00 90.62 107 TYR A C 1
ATOM 791 O O . TYR A 1 107 ? 15.555 -8.817 -12.849 1.00 90.62 107 TYR A O 1
ATOM 799 N N . LEU A 1 108 ? 17.428 -9.583 -11.893 1.00 90.31 108 LEU A N 1
ATOM 800 C CA . LEU A 1 108 ? 17.955 -8.282 -11.475 1.00 90.31 108 LEU A CA 1
ATOM 801 C C . LEU A 1 108 ? 19.222 -7.956 -12.267 1.00 90.31 108 LEU A C 1
ATOM 803 O O . LEU A 1 108 ? 20.018 -8.847 -12.573 1.00 90.31 108 LEU A O 1
ATOM 807 N N . ALA A 1 109 ? 19.412 -6.673 -12.576 1.00 89.25 109 ALA A N 1
ATOM 808 C CA . ALA A 1 109 ? 20.633 -6.193 -13.209 1.00 89.25 109 ALA A CA 1
ATOM 809 C C . ALA A 1 109 ? 21.861 -6.422 -12.307 1.00 89.25 109 ALA A C 1
ATOM 811 O O . ALA A 1 109 ? 21.753 -6.569 -11.088 1.00 89.25 109 ALA A O 1
ATOM 812 N N . SER A 1 110 ? 23.048 -6.460 -12.917 1.00 89.06 110 SER A N 1
ATOM 813 C CA . SER A 1 110 ? 24.299 -6.537 -12.154 1.00 89.06 110 SER A CA 1
ATOM 814 C C . SER A 1 110 ? 24.512 -5.259 -11.327 1.00 89.06 110 SER A C 1
ATOM 816 O O . SER A 1 110 ? 24.115 -4.190 -11.791 1.00 89.06 110 SER A O 1
ATOM 818 N N . PRO A 1 111 ? 25.147 -5.337 -10.140 1.00 87.19 111 PRO A N 1
ATOM 819 C CA . PRO A 1 111 ? 25.447 -4.156 -9.334 1.00 87.19 111 PRO A CA 1
ATOM 820 C C . PRO A 1 111 ? 26.258 -3.111 -10.108 1.00 87.19 111 PRO A C 1
ATOM 822 O O . PRO A 1 111 ? 27.149 -3.468 -10.883 1.00 87.19 111 PRO A O 1
ATOM 825 N N . HIS A 1 112 ? 25.986 -1.831 -9.851 1.00 82.69 112 HIS A N 1
ATOM 826 C CA . HIS A 1 112 ? 26.836 -0.739 -10.322 1.00 82.69 112 HIS A CA 1
ATOM 827 C C . HIS A 1 112 ? 28.202 -0.808 -9.618 1.00 82.69 112 HIS A C 1
ATOM 829 O O . HIS A 1 112 ? 28.272 -1.114 -8.426 1.00 82.69 112 HIS A O 1
ATOM 835 N N . SER A 1 113 ? 29.280 -0.558 -10.365 1.00 77.19 113 SER A N 1
ATOM 836 C CA . SER A 1 113 ? 30.660 -0.491 -9.859 1.00 77.19 113 SER A CA 1
ATOM 837 C C . SER A 1 113 ? 31.074 0.924 -9.497 1.00 77.19 113 SER A C 1
ATOM 839 O O . SER A 1 113 ? 30.752 1.812 -10.321 1.00 77.19 113 SER A O 1
#

Radius of gyration: 16.88 Å; chains: 1; bounding box: 43×30×43 Å

Foldseek 3Di:
DVPPQQPAQQQDPPCLPPQNDPVCSVVLRRDDQVCCLVPRCVRVPPCSVVCGSSHQAADPVDPDAPSNDHDPQDPPQLVVQCVVVVPNPDDPPCNDDPDQQDPDPVRDDDDDD